Protein AF-A0A952S6U2-F1 (afdb_monomer)

Mean predicted aligned error: 9.65 Å

Radius of gyration: 24.32 Å; Cα contacts (8 Å, |Δi|>4): 212; chains: 1; bounding box: 54×36×84 Å

Foldseek 3Di:
DVVVVVVVVVVVVPPPDPPVPPPLPPKDKFADDQQFDFDVVVQPDQDKDKWKWKFWQAPQQFTDPIGTDRHDTGDSVSVNVRRRPIGTGSDDGRFMKMKMWIQGHPFGTAWIWIDGDPDIDIDGDHDPCPDD

Nearest PDB structures (foldseek):
  5t7p-assembly1_A  TM=3.049E-01  e=1.713E+00  Pisum sativum
  2x09-assembly2_B  TM=3.107E-01  e=7.575E+00  Amycolatopsis orientalis
  2vzo-assembly2_B  TM=2.596E-01  e=9.442E+00  Amycolatopsis orientalis

Secondary structure (DSSP, 8-state):
--SSSHHHHHHTTSSS--------PPPEEE---------HHHHHS--EEEEEEEEEE-TTS-EEEEEEEE-SSS-HHHHHHHHTT-EEETSPTT-EEEEEEEEETTTEEEEEEEEETTEEEEEE--------

Solvent-accessible surface area (backbone atoms only — not comparable to full-atom values): 8002 Å² total; per-residue (Å²): 130,76,76,72,64,62,64,59,61,66,64,68,69,74,80,71,77,84,70,75,75,65,79,74,68,74,65,44,78,48,74,76,88,75,86,74,74,63,57,66,71,62,65,73,34,94,49,69,51,63,36,27,33,34,29,23,27,35,91,86,27,24,62,34,78,67,41,73,77,50,53,86,71,61,59,65,64,62,50,43,63,51,42,58,76,27,36,45,42,76,60,63,62,65,45,62,36,37,41,35,44,31,37,34,50,99,59,43,64,42,35,40,37,42,34,43,97,93,45,74,50,75,45,77,41,80,61,78,77,78,83,126

pLDDT: mean 84.36, std 20.1, range [33.44, 98.56]

Structure (mmCIF, N/CA/C/O backbone):
data_AF-A0A952S6U2-F1
#
_entry.id   AF-A0A952S6U2-F1
#
loop_
_atom_site.group_PDB
_atom_site.id
_atom_site.type_symbol
_atom_site.label_atom_id
_atom_site.label_alt_id
_atom_site.label_comp_id
_atom_site.label_asym_id
_atom_site.label_entity_id
_atom_site.label_seq_id
_atom_site.pdbx_PDB_ins_code
_atom_site.Cartn_x
_atom_site.Cartn_y
_atom_site.Cartn_z
_atom_site.occupancy
_atom_site.B_iso_or_equiv
_atom_site.auth_seq_id
_atom_site.auth_comp_id
_atom_site.auth_asym_id
_atom_site.auth_atom_id
_atom_site.pdbx_PDB_model_num
ATOM 1 N N . MET A 1 1 ? -27.053 23.032 63.534 1.00 51.12 1 MET A N 1
ATOM 2 C CA . MET A 1 1 ? -27.119 21.614 63.097 1.00 51.12 1 MET A CA 1
ATOM 3 C C . MET A 1 1 ? -27.606 21.382 61.657 1.00 51.12 1 MET A C 1
ATOM 5 O O . MET A 1 1 ? -27.538 20.248 61.218 1.00 51.12 1 MET A O 1
ATOM 9 N N . LYS A 1 2 ? -28.038 22.393 60.879 1.00 45.06 2 LYS A N 1
ATOM 10 C CA . LYS A 1 2 ? -28.369 22.216 59.442 1.00 45.06 2 LYS A CA 1
ATOM 11 C C . LYS A 1 2 ? -27.196 22.473 58.481 1.00 45.06 2 LYS A C 1
ATOM 13 O O . LYS A 1 2 ? -27.181 21.936 57.384 1.00 45.06 2 LYS A O 1
ATOM 18 N N . HIS A 1 3 ? -26.183 23.229 58.907 1.00 42.03 3 HIS A N 1
ATOM 19 C CA . HIS A 1 3 ? -25.036 23.590 58.059 1.00 42.03 3 HIS A CA 1
ATOM 20 C C . HIS A 1 3 ? -23.910 22.546 58.027 1.00 42.03 3 HIS A C 1
ATOM 22 O O . HIS A 1 3 ? -23.043 22.622 57.167 1.00 42.03 3 HIS A O 1
ATOM 28 N N . LEU A 1 4 ? -23.935 21.551 58.922 1.00 42.84 4 LEU A N 1
ATOM 29 C CA . LEU A 1 4 ? -22.893 20.518 59.000 1.00 42.84 4 LEU A CA 1
ATOM 30 C C . LEU A 1 4 ? -23.140 19.340 58.035 1.00 42.84 4 LEU A C 1
ATOM 32 O O . LEU A 1 4 ? -22.226 18.585 57.738 1.00 42.84 4 LEU A O 1
ATOM 36 N N . ILE A 1 5 ? -24.367 19.201 57.519 1.00 47.66 5 ILE A N 1
ATOM 37 C CA . ILE A 1 5 ? -24.771 18.079 56.654 1.00 47.66 5 ILE A CA 1
ATOM 38 C C . ILE A 1 5 ? -24.478 18.375 55.169 1.00 47.66 5 ILE A C 1
ATOM 40 O O . ILE A 1 5 ? -24.245 17.454 54.393 1.00 47.66 5 ILE A O 1
ATOM 44 N N . LEU A 1 6 ? -24.399 19.652 54.767 1.00 43.22 6 LEU A N 1
ATOM 45 C CA . LEU A 1 6 ? -24.146 20.029 53.367 1.00 43.22 6 LEU A CA 1
ATOM 46 C C . LEU A 1 6 ? -22.688 19.811 52.920 1.00 43.22 6 LEU A C 1
ATOM 48 O O . LEU A 1 6 ? -22.446 19.543 51.747 1.00 43.22 6 LEU A O 1
ATOM 52 N N . ALA A 1 7 ? -21.718 19.901 53.834 1.00 42.50 7 ALA A N 1
ATOM 53 C CA . ALA A 1 7 ? -20.295 19.806 53.492 1.00 42.50 7 ALA A CA 1
ATOM 54 C C . ALA A 1 7 ? -19.844 18.376 53.131 1.00 42.50 7 ALA A C 1
ATOM 56 O O . ALA A 1 7 ? -18.872 18.202 52.401 1.00 42.50 7 ALA A O 1
ATOM 57 N N . ILE A 1 8 ? -20.564 17.352 53.600 1.00 45.84 8 ILE A N 1
ATOM 58 C CA . ILE A 1 8 ? -20.204 15.943 53.375 1.00 45.84 8 ILE A CA 1
ATOM 59 C C . ILE A 1 8 ? -20.632 15.476 51.973 1.00 45.84 8 ILE A C 1
ATOM 61 O O . ILE A 1 8 ? -19.949 14.663 51.357 1.00 45.84 8 ILE A O 1
ATOM 65 N N . ILE A 1 9 ? -21.709 16.040 51.416 1.00 49.16 9 ILE A N 1
ATOM 66 C CA . ILE A 1 9 ? -22.221 15.655 50.089 1.00 49.16 9 ILE A CA 1
ATOM 67 C C . ILE A 1 9 ? -21.327 16.200 48.961 1.00 49.16 9 ILE A C 1
ATOM 69 O O . ILE A 1 9 ? -21.183 15.553 47.927 1.00 49.16 9 ILE A O 1
ATOM 73 N N . VAL A 1 10 ? -20.656 17.338 49.167 1.00 45.59 10 VAL A N 1
ATOM 74 C CA . VAL A 1 10 ? -19.770 17.930 48.146 1.00 45.59 10 VAL A CA 1
ATOM 75 C C . VAL A 1 10 ? -18.474 17.125 47.963 1.00 45.59 10 VAL A C 1
ATOM 77 O O . VAL A 1 10 ? -17.956 17.059 46.853 1.00 45.59 10 VAL A O 1
ATOM 80 N N . PHE A 1 11 ? -17.983 16.431 48.994 1.00 42.16 11 PHE A N 1
ATOM 81 C CA . PHE A 1 11 ? -16.783 15.587 48.870 1.00 42.16 11 PHE A CA 1
ATOM 82 C C . PHE A 1 11 ? -17.048 14.201 48.264 1.00 42.16 11 PHE A C 1
ATOM 84 O O . PHE A 1 11 ? -16.119 13.567 47.768 1.00 42.16 11 PHE A O 1
ATOM 91 N N . MET A 1 12 ? -18.300 13.737 48.237 1.00 42.34 12 MET A N 1
ATOM 92 C CA . MET A 1 12 ? -18.644 12.423 47.676 1.00 42.34 12 MET A CA 1
ATOM 93 C C . MET A 1 12 ? -18.833 12.439 46.148 1.00 42.34 12 MET A C 1
ATOM 95 O O . MET A 1 12 ? -18.964 11.384 45.536 1.00 42.34 12 MET A O 1
ATOM 99 N N . ALA A 1 13 ? -18.794 13.618 45.516 1.00 46.19 13 ALA A N 1
ATOM 100 C CA . ALA A 1 13 ? -18.900 13.782 44.063 1.00 46.19 13 ALA A CA 1
ATOM 101 C C . ALA A 1 13 ? -17.539 13.829 43.329 1.00 46.19 13 ALA A C 1
ATOM 103 O O . ALA A 1 13 ? -17.510 13.995 42.115 1.00 46.19 13 ALA A O 1
ATOM 104 N N . MET A 1 14 ? -16.414 13.672 44.039 1.00 46.34 14 MET A N 1
ATOM 105 C CA . MET A 1 14 ? -15.052 13.660 43.468 1.00 46.34 14 MET A CA 1
ATOM 106 C C . MET A 1 14 ? -14.354 12.292 43.591 1.00 46.34 14 MET A C 1
ATOM 108 O O . MET A 1 14 ? -13.131 12.212 43.604 1.00 46.34 14 MET A O 1
ATOM 112 N N . ALA A 1 15 ? -15.117 11.201 43.691 1.00 50.88 15 ALA A N 1
ATOM 113 C CA . ALA A 1 15 ? -14.581 9.834 43.783 1.00 50.88 15 ALA A CA 1
ATOM 114 C C . ALA A 1 15 ? -15.007 8.922 42.614 1.00 50.88 15 ALA A C 1
ATOM 116 O O . ALA A 1 15 ? -14.973 7.700 42.727 1.00 50.88 15 ALA A O 1
ATOM 117 N N . ILE A 1 16 ? -15.419 9.507 41.490 1.00 53.34 16 ILE A N 1
ATOM 118 C CA . ILE A 1 16 ? -15.772 8.816 40.243 1.00 53.34 16 ILE A CA 1
ATOM 119 C C . ILE A 1 16 ? -15.293 9.792 39.155 1.00 53.34 16 ILE A C 1
ATOM 121 O O . ILE A 1 16 ? -15.786 10.908 39.098 1.00 53.34 16 ILE A O 1
ATOM 125 N N . SER A 1 17 ? -14.229 9.596 38.388 1.00 50.12 17 SER A N 1
ATOM 126 C CA . SER A 1 17 ? -13.784 8.393 37.712 1.00 50.12 17 SER A CA 1
ATOM 127 C C . SER A 1 17 ? -12.266 8.465 37.549 1.00 50.12 17 SER A C 1
ATOM 129 O O . SER A 1 17 ? -11.763 9.129 36.645 1.00 50.12 17 SER A O 1
ATOM 131 N N . LEU A 1 18 ? -11.513 7.752 38.383 1.00 47.19 18 LEU A N 1
ATOM 132 C CA . LEU A 1 18 ? -10.242 7.215 37.908 1.00 47.19 18 LEU A CA 1
ATOM 133 C C . LEU A 1 18 ? -10.588 5.872 37.262 1.00 47.19 18 LEU A C 1
ATOM 135 O O . LEU A 1 18 ? -10.320 4.807 37.812 1.00 47.19 18 LEU A O 1
ATOM 139 N N . GLU A 1 19 ? -11.291 5.926 36.126 1.00 57.47 19 GLU A N 1
ATOM 140 C CA . GLU A 1 19 ? -11.303 4.799 35.204 1.00 57.47 19 GLU A CA 1
ATOM 141 C C . GLU A 1 19 ? -9.839 4.570 34.877 1.00 57.47 19 GLU A C 1
ATOM 143 O O . GLU A 1 19 ? -9.202 5.380 34.203 1.00 57.47 19 GLU A O 1
ATOM 148 N N . ALA A 1 20 ? -9.279 3.521 35.474 1.00 53.97 20 ALA A N 1
ATOM 149 C CA . ALA A 1 20 ? -7.995 2.994 35.093 1.00 53.97 20 ALA A CA 1
ATOM 150 C C . ALA A 1 20 ? -8.071 2.802 33.580 1.00 53.97 20 ALA A C 1
ATOM 152 O O . ALA A 1 20 ? -8.705 1.859 33.106 1.00 53.97 20 ALA A O 1
ATOM 153 N N . GLN A 1 21 ? -7.499 3.743 32.826 1.00 50.94 21 GLN A N 1
ATOM 154 C CA . GLN A 1 21 ? -7.248 3.570 31.410 1.00 50.94 21 GLN A CA 1
ATOM 155 C C . GLN A 1 21 ? -6.310 2.374 31.359 1.00 50.94 21 GLN A C 1
ATOM 157 O O . GLN A 1 21 ? -5.103 2.505 31.565 1.00 50.94 21 GLN A O 1
ATOM 162 N N . SER A 1 22 ? -6.892 1.180 31.215 1.00 59.56 22 SER A N 1
ATOM 163 C CA . SER A 1 22 ? -6.145 -0.040 30.962 1.00 59.56 22 SER A CA 1
ATOM 164 C C . SER A 1 22 ? -5.179 0.310 29.843 1.00 59.56 22 SER A C 1
ATOM 166 O O . SER A 1 22 ? -5.659 0.894 28.867 1.00 59.56 22 SER A O 1
ATOM 168 N N . PRO A 1 23 ? -3.868 0.048 29.977 1.00 54.72 23 PRO A N 1
ATOM 169 C CA . PRO A 1 23 ? -2.900 0.465 28.977 1.00 54.72 23 PRO A CA 1
ATOM 170 C C . PRO A 1 23 ? -3.398 -0.024 27.625 1.00 54.72 23 PRO A C 1
ATOM 172 O O . PRO A 1 23 ? -3.452 -1.232 27.381 1.00 54.72 23 PRO A O 1
ATOM 175 N N . THR A 1 24 ? -3.870 0.913 26.799 1.00 61.81 24 THR A N 1
ATOM 176 C CA . THR A 1 24 ? -4.430 0.607 25.491 1.00 61.81 24 THR A CA 1
ATOM 177 C C . THR A 1 24 ? -3.289 -0.015 24.724 1.00 61.81 24 THR A C 1
ATOM 179 O O . THR A 1 24 ? -2.326 0.669 24.376 1.00 61.81 24 THR A O 1
ATOM 182 N N . LYS A 1 25 ? -3.334 -1.342 24.583 1.00 73.62 25 LYS A N 1
ATOM 183 C CA . LYS A 1 25 ? -2.267 -2.119 23.965 1.00 73.62 25 LYS A CA 1
ATOM 184 C C . LYS A 1 25 ? -1.980 -1.472 22.615 1.00 73.62 25 LYS A C 1
ATOM 186 O O . LYS A 1 25 ? -2.888 -1.381 21.791 1.00 73.62 25 LYS A O 1
ATOM 191 N N . SER A 1 26 ? -0.765 -0.951 22.438 1.00 85.00 26 SER A N 1
ATOM 192 C CA . SER A 1 26 ? -0.416 -0.212 21.228 1.00 85.00 26 SER A CA 1
ATOM 193 C C . SER A 1 26 ? -0.723 -1.075 20.005 1.00 85.00 26 SER A C 1
ATOM 195 O O . SER A 1 26 ? -0.448 -2.281 20.038 1.00 85.00 26 SER A O 1
ATOM 197 N N . PRO A 1 27 ? -1.315 -0.494 18.952 1.00 91.19 27 PRO A N 1
ATOM 198 C CA . PRO A 1 27 ? -1.640 -1.257 17.764 1.00 91.19 27 PRO A CA 1
ATOM 199 C C . PRO A 1 27 ? -0.374 -1.885 17.176 1.00 91.19 27 PRO A C 1
ATOM 201 O O . PRO A 1 27 ? 0.692 -1.268 17.148 1.00 91.19 27 PRO A O 1
ATOM 204 N N . LEU A 1 28 ? -0.502 -3.123 16.708 1.00 93.31 28 LEU A N 1
ATOM 205 C CA . LEU A 1 28 ? 0.581 -3.908 16.132 1.00 93.31 28 LEU A CA 1
ATOM 206 C C . LEU A 1 28 ? 0.306 -4.135 14.647 1.00 93.31 28 LEU A C 1
ATOM 208 O O . LEU A 1 28 ? -0.723 -4.694 14.271 1.00 93.31 28 LEU A O 1
ATOM 212 N N . VAL A 1 29 ? 1.257 -3.736 13.808 1.00 95.06 29 VAL A N 1
ATOM 213 C CA . VAL A 1 29 ? 1.170 -3.848 12.349 1.00 95.06 29 VAL A CA 1
ATOM 214 C C . VAL A 1 29 ? 2.214 -4.852 11.871 1.00 95.06 29 VAL A C 1
ATOM 216 O O . VAL A 1 29 ? 3.401 -4.553 11.787 1.00 95.06 29 VAL A O 1
ATOM 219 N N . LEU A 1 30 ? 1.760 -6.073 11.590 1.00 96.06 30 LEU A N 1
ATOM 220 C CA . LEU A 1 30 ? 2.574 -7.162 11.054 1.00 96.06 30 LEU A CA 1
ATOM 221 C C . LEU A 1 30 ? 2.449 -7.153 9.536 1.00 96.06 30 LEU A C 1
ATOM 223 O O . LEU A 1 30 ? 1.420 -7.546 8.982 1.00 96.06 30 LEU A O 1
ATOM 227 N N . THR A 1 31 ? 3.481 -6.656 8.869 1.00 94.56 31 THR A N 1
ATOM 228 C CA . THR A 1 31 ? 3.467 -6.421 7.423 1.00 94.56 31 THR A CA 1
ATOM 229 C C . THR A 1 31 ? 4.770 -6.876 6.799 1.00 94.56 31 THR A C 1
ATOM 231 O O . THR A 1 31 ? 5.802 -6.971 7.463 1.00 94.56 31 THR A O 1
ATOM 234 N N . SER A 1 32 ? 4.704 -7.162 5.509 1.00 91.69 32 SER A N 1
ATOM 235 C CA . SER A 1 32 ? 5.855 -7.386 4.646 1.00 91.69 32 SER A CA 1
ATOM 236 C C . SER A 1 32 ? 5.833 -6.358 3.524 1.00 91.69 32 SER A C 1
ATOM 238 O O . SER A 1 32 ? 4.773 -5.873 3.131 1.00 91.69 32 SER A O 1
ATOM 240 N N . VAL A 1 33 ? 7.005 -6.027 2.993 1.00 89.38 33 VAL A N 1
ATOM 241 C CA . VAL A 1 33 ? 7.096 -5.185 1.800 1.00 89.38 33 VAL A CA 1
ATOM 242 C C . VAL A 1 33 ? 6.495 -5.933 0.606 1.00 89.38 33 VAL A C 1
ATOM 244 O O . VAL A 1 33 ? 6.846 -7.086 0.358 1.00 89.38 33 VAL A O 1
ATOM 247 N N . CYS A 1 34 ? 5.614 -5.268 -0.143 1.00 88.56 34 CYS A N 1
ATOM 248 C CA . CYS A 1 34 ? 5.091 -5.777 -1.409 1.00 88.56 34 CYS A CA 1
ATOM 249 C C . CYS A 1 34 ? 6.028 -5.396 -2.558 1.00 88.56 34 CYS A C 1
ATOM 251 O O . CYS A 1 34 ? 6.078 -4.234 -2.958 1.00 88.56 34 CYS A O 1
ATOM 253 N N . PHE A 1 35 ? 6.751 -6.371 -3.107 1.00 90.06 35 PHE A N 1
ATOM 254 C CA . PHE A 1 35 ? 7.501 -6.197 -4.352 1.00 90.06 35 PHE A CA 1
ATOM 255 C C . PHE A 1 35 ? 6.575 -6.482 -5.535 1.00 90.06 35 PHE A C 1
ATOM 257 O O . PHE A 1 35 ? 6.503 -7.606 -6.023 1.00 90.06 35 PHE A O 1
ATOM 264 N N . LEU A 1 36 ? 5.815 -5.467 -5.938 1.00 92.56 36 LEU A N 1
ATOM 265 C CA . LEU A 1 36 ? 4.847 -5.571 -7.029 1.00 92.56 36 LEU A CA 1
ATOM 266 C C . LEU A 1 36 ? 5.592 -5.607 -8.367 1.00 92.56 36 LEU A C 1
ATOM 268 O O . LEU A 1 36 ? 6.536 -4.834 -8.568 1.00 92.56 36 LEU A O 1
ATOM 272 N N . ASP A 1 37 ? 5.194 -6.503 -9.268 1.00 91.19 37 ASP A N 1
ATOM 273 C CA . ASP A 1 37 ? 5.812 -6.553 -10.588 1.00 91.19 37 ASP A CA 1
ATOM 274 C C . ASP A 1 37 ? 5.371 -5.352 -11.431 1.00 91.19 37 ASP A C 1
ATOM 276 O O . ASP A 1 37 ? 4.267 -4.827 -11.289 1.00 91.19 37 ASP A O 1
ATOM 280 N N . LEU A 1 38 ? 6.270 -4.895 -12.295 1.00 92.25 38 LEU A N 1
ATOM 281 C CA . LEU A 1 38 ? 6.024 -3.792 -13.215 1.00 92.25 38 LEU A CA 1
ATOM 282 C C . LEU A 1 38 ? 6.307 -4.261 -14.632 1.00 92.25 38 LEU A C 1
ATOM 284 O O . LEU A 1 38 ? 7.263 -5.000 -14.874 1.00 92.25 38 LEU A O 1
ATOM 288 N N . ALA A 1 39 ? 5.534 -3.758 -15.588 1.00 92.62 39 ALA A N 1
ATOM 289 C CA . ALA A 1 39 ? 5.816 -4.003 -16.992 1.00 92.62 39 ALA A CA 1
ATOM 290 C C . ALA A 1 39 ? 7.219 -3.488 -17.369 1.00 92.62 39 ALA A C 1
ATOM 292 O O . ALA A 1 39 ? 7.650 -2.428 -16.907 1.00 92.62 39 ALA A O 1
ATOM 293 N N . ASP A 1 40 ? 7.927 -4.199 -18.249 1.00 91.62 40 ASP A N 1
ATOM 294 C CA . ASP A 1 40 ? 9.330 -3.895 -18.572 1.00 91.62 40 ASP A CA 1
ATOM 295 C C . ASP A 1 40 ? 9.539 -2.475 -19.104 1.00 91.62 40 ASP A C 1
ATOM 297 O O . ASP A 1 40 ? 10.497 -1.801 -18.727 1.00 91.62 40 ASP A O 1
ATOM 301 N N . HIS A 1 41 ? 8.602 -1.970 -19.909 1.00 90.94 41 HIS A N 1
ATOM 302 C CA . HIS A 1 41 ? 8.656 -0.595 -20.405 1.00 90.94 41 HIS A CA 1
ATOM 303 C C . HIS A 1 41 ? 8.565 0.441 -19.271 1.00 90.94 41 HIS A C 1
ATOM 305 O O . HIS A 1 41 ? 9.153 1.511 -19.377 1.00 90.94 41 HIS A O 1
ATOM 311 N N . THR A 1 42 ? 7.863 0.129 -18.174 1.00 90.81 42 THR A N 1
ATOM 312 C CA . THR A 1 42 ? 7.794 0.984 -16.978 1.00 90.81 42 THR A CA 1
ATOM 313 C C . THR A 1 42 ? 9.118 0.939 -16.219 1.00 90.81 42 THR A C 1
ATOM 315 O O . THR A 1 42 ? 9.631 1.985 -15.831 1.00 90.81 42 THR A O 1
ATOM 318 N N . LYS A 1 43 ? 9.715 -0.254 -16.068 1.00 90.56 43 LYS A N 1
ATOM 319 C CA . LYS A 1 43 ? 11.023 -0.435 -15.413 1.00 90.56 43 LYS A CA 1
ATOM 320 C C . LYS A 1 43 ? 12.150 0.311 -16.139 1.00 90.56 43 LYS A C 1
ATOM 322 O O . LYS A 1 43 ? 13.036 0.846 -15.481 1.00 90.56 43 LYS A O 1
ATOM 327 N N . GLN A 1 44 ? 12.110 0.339 -17.472 1.00 91.31 44 GLN A N 1
ATOM 328 C CA . GLN A 1 44 ? 13.103 1.003 -18.328 1.00 91.31 44 GLN A CA 1
ATOM 329 C C . GLN A 1 44 ? 12.847 2.507 -18.506 1.00 91.31 44 GLN A C 1
ATOM 331 O O . GLN A 1 44 ? 13.730 3.238 -18.956 1.00 91.31 44 GLN A O 1
ATOM 336 N N . ALA A 1 45 ? 11.644 2.986 -18.185 1.00 92.12 45 ALA A N 1
ATOM 337 C CA . ALA A 1 45 ? 11.325 4.398 -18.283 1.00 92.12 45 ALA A CA 1
ATOM 338 C C . ALA A 1 45 ? 11.949 5.169 -17.113 1.00 92.12 45 ALA A C 1
ATOM 340 O O . ALA A 1 45 ? 11.867 4.754 -15.956 1.00 92.12 45 ALA A O 1
ATOM 341 N N . ASN A 1 46 ? 12.514 6.344 -17.401 1.00 95.38 46 ASN A N 1
ATOM 342 C CA . ASN A 1 46 ? 13.034 7.255 -16.382 1.00 95.38 46 ASN A CA 1
ATOM 343 C C . ASN A 1 46 ? 11.894 7.961 -15.628 1.00 95.38 46 ASN A C 1
ATOM 345 O O . ASN A 1 46 ? 11.662 9.158 -15.798 1.00 95.38 46 ASN A O 1
ATOM 349 N N . ILE A 1 47 ? 11.140 7.198 -14.840 1.00 94.12 47 ILE A N 1
ATOM 350 C CA . ILE A 1 47 ? 9.981 7.685 -14.097 1.00 94.12 47 ILE A CA 1
ATOM 351 C C . ILE A 1 47 ? 10.176 7.529 -12.588 1.00 94.12 47 ILE A C 1
ATOM 353 O O . ILE A 1 47 ? 11.046 6.827 -12.079 1.00 94.12 47 ILE A O 1
ATOM 357 N N . THR A 1 48 ? 9.368 8.251 -11.834 1.00 96.00 48 THR A N 1
ATOM 358 C CA . THR A 1 48 ? 9.219 8.090 -10.389 1.00 96.00 48 THR A CA 1
ATOM 359 C C . THR A 1 48 ? 7.747 8.269 -10.111 1.00 96.00 48 THR A C 1
ATOM 361 O O . THR A 1 48 ? 7.134 9.204 -10.631 1.00 96.00 48 THR A O 1
ATOM 364 N N . PHE A 1 49 ? 7.165 7.357 -9.349 1.00 96.44 49 PHE A N 1
ATOM 365 C CA . PHE A 1 49 ? 5.738 7.388 -9.087 1.00 96.44 49 PHE A CA 1
ATOM 366 C C . PHE A 1 49 ? 5.417 6.810 -7.716 1.00 96.44 49 PHE A C 1
ATOM 368 O O . PHE A 1 49 ? 6.215 6.092 -7.110 1.00 9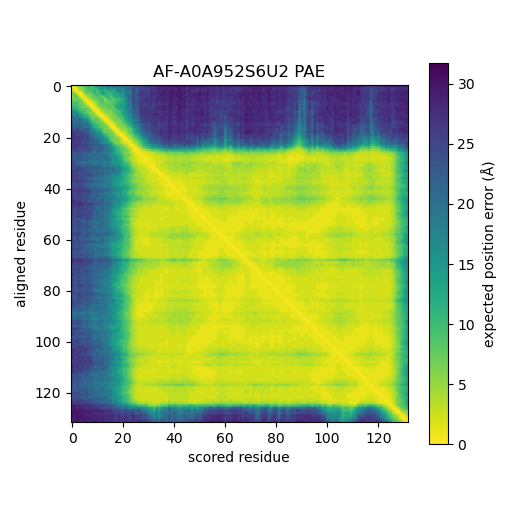6.44 49 PHE A O 1
ATOM 375 N N . THR A 1 50 ? 4.212 7.129 -7.264 1.00 97.31 50 THR A N 1
ATOM 376 C CA . THR A 1 50 ? 3.603 6.545 -6.081 1.00 97.31 50 THR A CA 1
ATOM 377 C C . THR A 1 50 ? 2.235 6.027 -6.478 1.00 97.31 50 THR A C 1
ATOM 379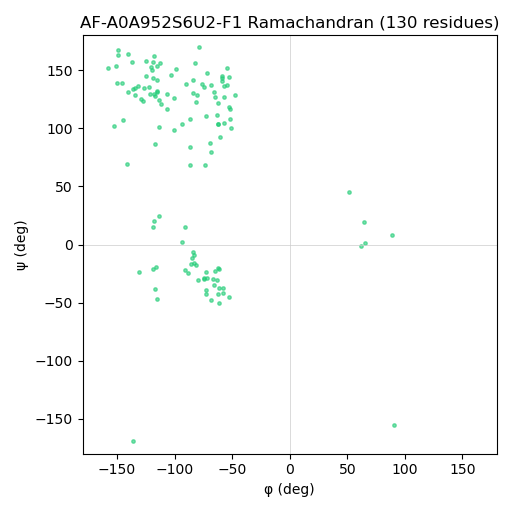 O O . THR A 1 50 ? 1.418 6.800 -6.980 1.00 97.31 50 THR A O 1
ATOM 382 N N . ASP A 1 51 ? 2.002 4.740 -6.241 1.00 97.44 51 ASP A N 1
ATOM 383 C CA . ASP A 1 51 ? 0.689 4.129 -6.399 1.00 97.44 51 ASP A CA 1
ATOM 384 C C . ASP A 1 51 ? 0.025 3.990 -5.023 1.00 97.44 51 ASP A C 1
ATOM 386 O O . ASP A 1 51 ? 0.602 3.436 -4.083 1.00 97.44 51 ASP A O 1
ATOM 390 N N . SER A 1 52 ? -1.192 4.523 -4.899 1.00 98.12 52 SER A N 1
ATOM 391 C CA . SER A 1 52 ? -1.941 4.595 -3.641 1.00 98.12 52 SER A CA 1
ATOM 392 C C . SER A 1 52 ? -3.219 3.764 -3.683 1.00 98.12 52 SER A C 1
ATOM 394 O O . SER A 1 52 ? -4.067 3.916 -4.575 1.00 98.12 52 SER A O 1
ATOM 396 N N . TYR A 1 53 ? -3.408 2.979 -2.629 1.00 98.50 53 TYR A N 1
ATOM 397 C CA . TYR A 1 53 ? -4.555 2.111 -2.408 1.00 98.50 53 TYR A CA 1
ATOM 398 C C . TYR A 1 53 ? -5.216 2.422 -1.073 1.00 98.50 53 TYR A C 1
ATOM 400 O O . TYR A 1 53 ? -4.605 2.969 -0.156 1.00 98.50 53 TYR A O 1
ATOM 408 N N . SER A 1 54 ? -6.480 2.040 -0.959 1.00 98.44 54 SER A N 1
ATOM 409 C CA . SER A 1 54 ? -7.214 2.001 0.299 1.00 98.44 54 SER A CA 1
ATOM 410 C C . SER A 1 54 ? -7.682 0.583 0.585 1.00 98.44 54 SER A C 1
ATOM 412 O O . SER A 1 54 ? -7.930 -0.183 -0.342 1.00 98.44 54 SER A O 1
ATOM 414 N N . PHE A 1 55 ? -7.808 0.238 1.859 1.00 98.50 55 PHE A N 1
ATOM 415 C CA . PHE A 1 55 ? -8.391 -1.023 2.309 1.00 98.50 55 PHE A CA 1
ATOM 416 C C . PHE A 1 55 ? -9.076 -0.817 3.659 1.00 98.50 55 PHE A C 1
ATOM 418 O O . PHE A 1 55 ? -8.890 0.208 4.321 1.00 98.50 55 PHE A O 1
ATOM 425 N N . LYS A 1 56 ? -9.877 -1.791 4.077 1.00 98.31 56 LYS A N 1
ATOM 426 C CA . LYS A 1 56 ? -10.449 -1.854 5.420 1.00 98.31 56 LYS A CA 1
ATOM 427 C C . LYS A 1 56 ? -9.879 -3.020 6.200 1.00 98.31 56 LYS A C 1
ATOM 429 O O . LYS A 1 56 ? -9.474 -4.022 5.619 1.00 98.31 56 LYS A O 1
ATOM 434 N N . ILE A 1 57 ? -9.912 -2.925 7.519 1.00 97.81 57 ILE A N 1
ATOM 435 C CA . ILE A 1 57 ? -9.613 -4.064 8.385 1.00 97.81 57 ILE A CA 1
ATOM 436 C C . ILE A 1 57 ? -10.859 -4.949 8.504 1.00 97.81 57 ILE 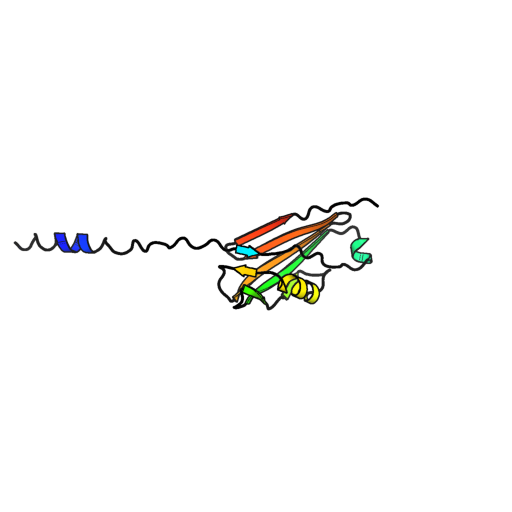A C 1
ATOM 438 O O . ILE A 1 57 ? -11.918 -4.475 8.907 1.00 97.81 57 ILE A O 1
ATOM 442 N N . GLY A 1 58 ? -10.737 -6.221 8.138 1.00 97.62 58 GLY A N 1
ATOM 443 C CA . GLY A 1 58 ? -11.751 -7.241 8.395 1.00 97.62 58 GLY A CA 1
ATOM 444 C C . GLY A 1 58 ? -11.708 -7.746 9.839 1.00 97.62 58 GLY A C 1
ATOM 445 O O . GLY A 1 58 ? -10.756 -7.487 10.575 1.00 97.62 58 GLY A O 1
ATOM 446 N N . ASP A 1 59 ? -12.711 -8.526 10.239 1.00 95.69 59 ASP A N 1
ATOM 447 C CA . ASP A 1 59 ? -12.872 -8.996 11.628 1.00 95.69 59 ASP A CA 1
ATOM 448 C C . ASP A 1 59 ? -11.720 -9.891 12.122 1.00 95.69 59 ASP A C 1
ATOM 450 O O . ASP A 1 59 ? -11.475 -10.026 13.318 1.00 95.69 59 ASP A O 1
ATOM 454 N N . ASN A 1 60 ? -10.961 -10.480 11.198 1.00 96.50 60 ASN A N 1
ATOM 455 C CA . ASN A 1 60 ? -9.775 -11.291 11.468 1.00 96.50 60 ASN A CA 1
ATOM 456 C C . ASN A 1 60 ? -8.460 -10.479 11.478 1.00 96.50 60 ASN A C 1
ATOM 458 O O . ASN A 1 60 ? -7.376 -11.066 11.416 1.00 96.50 60 ASN A O 1
ATOM 462 N N . ASN A 1 61 ? -8.544 -9.146 11.550 1.00 97.56 61 ASN A N 1
ATOM 463 C CA . ASN A 1 61 ? -7.424 -8.202 11.482 1.00 97.56 61 ASN A CA 1
ATOM 464 C C . ASN A 1 61 ? -6.674 -8.187 10.134 1.00 97.56 61 ASN A C 1
ATOM 466 O O . ASN A 1 61 ? -5.527 -7.741 10.082 1.00 97.56 61 ASN A O 1
ATOM 470 N N . GLN A 1 62 ? -7.275 -8.684 9.049 1.00 98.06 62 GLN A N 1
ATOM 471 C CA . GLN A 1 62 ? -6.666 -8.678 7.711 1.00 98.06 62 GLN A CA 1
ATOM 472 C C . GLN A 1 62 ? -7.175 -7.516 6.858 1.00 98.06 62 GLN A C 1
ATOM 474 O O . GLN A 1 62 ? -8.324 -7.099 7.021 1.00 98.06 62 GLN A O 1
ATOM 479 N N . PRO A 1 63 ? -6.371 -7.011 5.910 1.00 98.19 63 PRO A N 1
ATOM 480 C CA . PRO A 1 63 ? -6.866 -6.134 4.859 1.00 98.19 63 PRO A CA 1
ATOM 481 C C . PRO A 1 63 ? -7.996 -6.784 4.047 1.00 98.19 63 PRO A C 1
ATOM 483 O O . PRO A 1 63 ? -7.922 -7.943 3.650 1.00 98.19 63 PRO A O 1
ATOM 486 N N . THR A 1 64 ? -9.040 -6.011 3.779 1.00 98.25 64 THR A N 1
ATOM 487 C CA . THR A 1 64 ? -10.216 -6.366 2.977 1.00 98.25 64 THR A CA 1
ATOM 488 C C . THR A 1 64 ? -10.624 -5.165 2.125 1.00 98.25 64 THR A C 1
ATOM 490 O O . THR A 1 64 ? -10.191 -4.042 2.385 1.00 98.25 64 THR A O 1
ATOM 493 N N . GLU A 1 65 ? -11.460 -5.378 1.105 1.00 97.94 65 GLU A N 1
ATOM 494 C CA . GLU A 1 65 ? -11.972 -4.301 0.238 1.00 97.94 65 GLU A CA 1
ATOM 495 C C . GLU A 1 65 ? -10.869 -3.396 -0.350 1.00 97.94 65 GLU A C 1
ATOM 497 O O . GLU A 1 65 ? -10.979 -2.167 -0.326 1.00 97.94 65 GLU A O 1
ATOM 502 N N . VAL A 1 66 ? -9.790 -3.994 -0.861 1.00 98.56 66 VAL A N 1
ATOM 503 C CA . VAL A 1 66 ? -8.674 -3.246 -1.457 1.00 98.56 66 VAL A CA 1
ATOM 504 C C . VAL A 1 66 ? -9.150 -2.511 -2.713 1.00 98.56 66 VAL A C 1
ATOM 506 O O . VAL A 1 66 ? -9.744 -3.108 -3.609 1.00 98.56 66 VAL A O 1
ATOM 509 N N . LYS A 1 67 ? -8.912 -1.199 -2.771 1.00 98.38 67 LYS A N 1
ATOM 510 C CA . LYS A 1 67 ? -9.344 -0.310 -3.857 1.00 98.38 67 LYS A CA 1
ATOM 511 C C . LYS A 1 67 ? -8.228 0.643 -4.248 1.00 98.38 67 LYS A C 1
ATOM 513 O O . LYS A 1 67 ? -7.639 1.292 -3.384 1.00 98.38 67 LYS A O 1
ATOM 518 N N . ALA A 1 68 ? -7.991 0.780 -5.547 1.00 97.75 68 ALA A N 1
ATOM 519 C CA . ALA A 1 68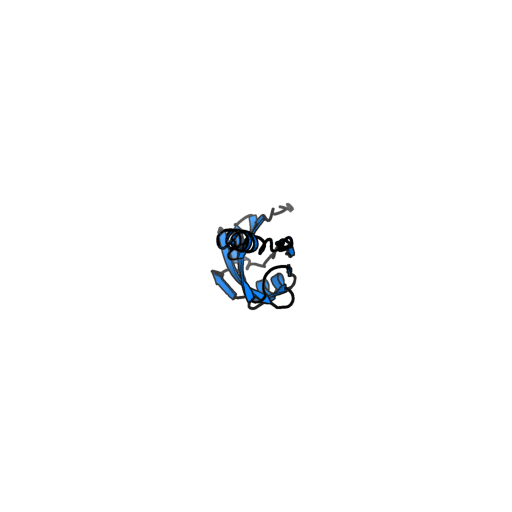 ? -7.104 1.803 -6.087 1.00 97.75 68 ALA A CA 1
ATOM 520 C C . ALA A 1 68 ? -7.712 3.206 -5.902 1.00 97.75 68 ALA A C 1
ATOM 522 O O . ALA A 1 68 ? -8.902 3.408 -6.140 1.00 97.75 68 ALA A O 1
ATOM 523 N N . PHE A 1 69 ? -6.893 4.177 -5.489 1.00 90.25 69 PHE A N 1
ATOM 524 C CA . PHE A 1 69 ? -7.275 5.597 -5.430 1.00 90.25 69 PHE A CA 1
ATOM 525 C C . PHE A 1 69 ? -6.456 6.436 -6.413 1.00 90.25 69 PHE A C 1
ATOM 527 O O . PHE A 1 69 ? -7.004 7.239 -7.166 1.00 90.25 69 PHE A O 1
ATOM 534 N N . ARG A 1 70 ? -5.136 6.233 -6.420 1.00 92.81 70 ARG A N 1
ATOM 535 C CA . ARG A 1 70 ? -4.186 6.858 -7.347 1.00 92.81 70 ARG A CA 1
ATOM 536 C C . ARG A 1 70 ? -3.139 5.825 -7.721 1.00 92.81 70 ARG A C 1
ATOM 538 O O . ARG A 1 70 ? -2.007 5.922 -7.274 1.00 92.81 70 ARG A O 1
ATOM 545 N N . ALA A 1 71 ? -3.548 4.814 -8.473 1.00 93.75 71 ALA A N 1
ATOM 546 C CA . ALA A 1 71 ? -2.647 3.784 -8.962 1.00 93.75 71 ALA A CA 1
ATOM 547 C C . ALA A 1 71 ? -2.703 3.722 -10.484 1.00 93.75 71 ALA A C 1
ATOM 549 O O . ALA A 1 71 ? -3.790 3.810 -11.062 1.00 93.75 71 ALA A O 1
ATOM 550 N N . LYS A 1 72 ? -1.537 3.634 -11.121 1.00 95.06 72 LYS A N 1
ATOM 551 C CA . LYS A 1 72 ? -1.419 3.599 -12.584 1.00 95.06 72 LYS A CA 1
ATOM 552 C C . LYS A 1 72 ? -0.536 2.472 -13.096 1.00 95.06 72 LYS A C 1
ATOM 554 O O . LYS A 1 72 ? -0.672 2.114 -14.261 1.00 95.06 72 LYS A O 1
ATOM 559 N N . PHE A 1 73 ? 0.381 1.972 -12.275 1.00 95.19 73 PHE A N 1
ATOM 560 C CA . PHE A 1 73 ? 1.470 1.114 -12.729 1.00 95.19 73 PHE A CA 1
ATOM 561 C C . PHE A 1 73 ? 1.411 -0.292 -12.141 1.00 95.19 73 PHE A C 1
ATOM 563 O O . PHE A 1 73 ? 2.009 -1.196 -12.718 1.00 95.19 73 PHE A O 1
ATOM 570 N N . THR A 1 74 ? 0.688 -0.492 -11.039 1.00 95.69 74 THR A N 1
ATOM 571 C CA . THR A 1 74 ? 0.467 -1.818 -10.451 1.00 95.69 74 THR A CA 1
ATOM 572 C C . THR A 1 74 ? -1.003 -2.226 -10.504 1.00 95.69 74 THR A C 1
ATOM 574 O O . THR A 1 74 ? -1.899 -1.379 -10.513 1.00 95.69 74 THR A O 1
ATOM 577 N N . ASP A 1 75 ? -1.258 -3.535 -10.521 1.00 95.50 75 ASP A N 1
ATOM 578 C CA . ASP A 1 75 ? -2.611 -4.090 -10.507 1.00 95.50 75 ASP A CA 1
ATOM 579 C C . ASP A 1 75 ? -3.163 -4.187 -9.075 1.00 95.50 75 ASP A C 1
ATOM 581 O O . ASP A 1 75 ? -2.456 -4.528 -8.122 1.00 95.50 75 ASP A O 1
ATOM 585 N N . VAL A 1 76 ? -4.455 -3.896 -8.907 1.00 97.12 76 VAL A N 1
ATOM 586 C CA . VAL A 1 76 ? -5.111 -3.940 -7.592 1.00 97.12 76 VAL A CA 1
ATOM 587 C C . VAL A 1 76 ? -5.192 -5.358 -7.020 1.00 97.12 76 VAL A C 1
ATOM 589 O O . VAL A 1 76 ? -5.158 -5.514 -5.800 1.00 97.12 76 VAL A O 1
ATOM 592 N N . ASN A 1 77 ? -5.275 -6.388 -7.865 1.00 97.19 77 ASN A N 1
ATOM 593 C CA . ASN A 1 77 ? -5.333 -7.783 -7.436 1.00 97.19 77 ASN A CA 1
ATOM 594 C C . ASN A 1 77 ? -3.976 -8.255 -6.914 1.00 97.19 77 ASN A C 1
ATOM 596 O O . ASN A 1 77 ? -3.934 -8.924 -5.883 1.00 97.19 77 ASN A O 1
ATOM 600 N N . ASP A 1 78 ? -2.877 -7.845 -7.553 1.00 96.50 78 ASP A N 1
ATOM 601 C CA . ASP A 1 78 ? -1.521 -8.141 -7.075 1.00 96.50 78 ASP A CA 1
ATOM 602 C C . ASP A 1 78 ? -1.283 -7.505 -5.703 1.00 96.50 78 ASP A C 1
ATOM 604 O O . ASP A 1 78 ? -0.782 -8.144 -4.772 1.00 96.50 78 ASP A O 1
ATOM 608 N N . VAL A 1 79 ? -1.730 -6.256 -5.539 1.00 97.25 79 VAL A N 1
ATOM 609 C CA . VAL A 1 79 ? -1.699 -5.571 -4.245 1.00 97.25 79 VAL A CA 1
ATOM 610 C C . VAL A 1 79 ? -2.553 -6.315 -3.227 1.00 97.25 79 VAL A C 1
ATOM 612 O O . VAL A 1 79 ? -2.060 -6.635 -2.149 1.00 97.25 79 VAL A O 1
ATOM 615 N N . ALA A 1 80 ? -3.802 -6.650 -3.551 1.00 97.81 80 ALA A N 1
ATOM 616 C CA . ALA A 1 80 ? -4.682 -7.377 -2.639 1.00 97.81 80 ALA A CA 1
ATOM 617 C C . ALA A 1 80 ? -4.092 -8.729 -2.208 1.00 97.81 80 ALA A C 1
ATOM 619 O O . ALA A 1 80 ? -4.133 -9.064 -1.022 1.00 97.81 80 ALA A O 1
ATOM 620 N N . SER A 1 81 ? -3.485 -9.463 -3.143 1.00 97.19 81 SER A N 1
ATOM 621 C CA . SER A 1 81 ? -2.805 -10.728 -2.870 1.00 97.19 81 SER A CA 1
ATOM 622 C C . SER A 1 81 ? -1.574 -10.554 -1.983 1.00 97.19 81 SER A C 1
ATOM 624 O O . SER A 1 81 ? -1.279 -11.429 -1.173 1.00 97.19 81 SER A O 1
ATOM 626 N N . CYS A 1 82 ? -0.831 -9.453 -2.104 1.00 96.38 82 CYS A N 1
ATOM 627 C CA . CYS A 1 82 ? 0.261 -9.181 -1.174 1.00 96.38 82 CYS A CA 1
ATOM 628 C C . CYS A 1 82 ? -0.272 -8.866 0.234 1.00 96.38 82 CYS A C 1
ATOM 630 O O . CYS A 1 82 ? 0.187 -9.433 1.232 1.00 96.38 82 CYS A O 1
ATOM 632 N N . LEU A 1 83 ? -1.271 -7.980 0.310 1.00 97.50 83 LEU A N 1
ATOM 633 C CA . LEU A 1 83 ? -1.845 -7.490 1.561 1.00 97.50 83 LEU A CA 1
ATOM 634 C C . LEU A 1 83 ? -2.553 -8.588 2.373 1.00 97.50 83 LEU A C 1
ATOM 636 O O . LEU A 1 83 ? -2.655 -8.461 3.592 1.00 97.50 83 LEU A O 1
ATOM 640 N N . SER A 1 84 ? -3.003 -9.687 1.758 1.00 96.69 84 SER A N 1
ATOM 641 C CA . SER A 1 84 ? -3.686 -10.787 2.467 1.00 96.69 84 SER A CA 1
ATOM 642 C C . SER A 1 84 ? -2.821 -11.463 3.543 1.00 96.69 84 SER A C 1
ATOM 644 O O . SER A 1 84 ? -3.332 -12.077 4.486 1.00 96.69 84 SER A O 1
ATOM 646 N N . ASN A 1 85 ? -1.497 -11.330 3.446 1.00 95.06 85 ASN A N 1
ATOM 647 C CA . ASN A 1 85 ? -0.560 -11.865 4.434 1.00 95.06 85 ASN A CA 1
ATOM 648 C C . ASN A 1 85 ? -0.366 -10.942 5.647 1.00 95.06 85 ASN A C 1
ATOM 650 O O . ASN A 1 85 ? 0.246 -11.343 6.635 1.00 95.06 85 ASN A O 1
ATOM 654 N N . TRP A 1 86 ? -0.887 -9.715 5.603 1.00 97.62 86 TRP A N 1
ATOM 655 C CA . TRP A 1 86 ? -0.710 -8.737 6.672 1.00 97.62 86 TRP A CA 1
ATOM 656 C C . TRP A 1 86 ? -1.701 -8.939 7.815 1.00 97.62 86 TRP A C 1
ATOM 658 O O . TRP A 1 86 ? -2.797 -9.478 7.633 1.00 97.62 86 TRP A O 1
ATOM 668 N N . ARG A 1 87 ? -1.336 -8.461 9.007 1.00 97.88 87 ARG A N 1
ATOM 669 C CA . ARG A 1 87 ? -2.225 -8.384 10.174 1.00 97.88 87 ARG A CA 1
ATOM 670 C C . ARG A 1 87 ? -2.096 -7.019 10.850 1.00 97.88 87 ARG A C 1
ATOM 672 O O . ARG A 1 87 ? -0.992 -6.596 11.179 1.00 97.88 87 ARG A O 1
ATOM 679 N N . LEU A 1 88 ? -3.225 -6.351 11.079 1.00 97.06 88 LEU A N 1
ATOM 680 C CA . LEU A 1 88 ? -3.313 -5.041 11.731 1.00 97.06 88 LEU A CA 1
ATOM 681 C C . LEU A 1 88 ? -4.104 -5.186 13.036 1.00 97.06 88 LEU A C 1
ATOM 683 O O . LEU A 1 88 ? -5.321 -5.034 13.065 1.00 97.06 88 LEU A O 1
ATOM 687 N N . ILE A 1 89 ? -3.408 -5.542 14.111 1.00 96.19 89 ILE A N 1
ATOM 688 C CA . ILE A 1 89 ? -3.996 -5.907 15.403 1.00 96.19 89 ILE A CA 1
ATOM 689 C C . ILE A 1 89 ? -4.146 -4.661 16.277 1.00 96.19 89 ILE A C 1
ATOM 691 O O . ILE A 1 89 ? -3.233 -3.843 16.368 1.00 96.19 89 ILE A O 1
ATOM 695 N N . GLY A 1 90 ? -5.275 -4.547 16.978 1.00 94.31 90 GLY A N 1
ATOM 696 C CA . GLY A 1 90 ? -5.546 -3.422 17.881 1.00 94.31 90 GLY A CA 1
ATOM 697 C C . GLY A 1 90 ? -6.211 -2.224 17.200 1.00 94.31 90 GLY A C 1
ATOM 698 O O . GLY A 1 90 ? -6.378 -1.186 17.831 1.00 94.31 90 GLY A O 1
ATOM 699 N N . PHE A 1 91 ? -6.626 -2.373 15.941 1.00 94.94 91 PHE A N 1
ATOM 700 C CA . PHE A 1 91 ? -7.489 -1.415 15.258 1.00 94.94 91 PHE A CA 1
ATOM 701 C C . PHE A 1 91 ? -8.927 -1.946 15.193 1.00 94.94 91 PHE A C 1
ATOM 703 O O . PHE A 1 91 ? -9.118 -3.153 15.030 1.00 94.94 91 PHE A O 1
ATOM 710 N N . PRO A 1 92 ? -9.948 -1.074 15.272 1.00 94.88 92 PRO A N 1
ATOM 711 C CA . PRO A 1 92 ? -11.330 -1.489 15.068 1.00 94.88 92 PRO A CA 1
ATOM 712 C C . PRO A 1 92 ? -11.542 -2.121 13.686 1.00 94.88 92 PRO A C 1
ATOM 714 O O . PRO A 1 92 ? -10.976 -1.657 12.688 1.00 94.88 92 PRO A O 1
ATOM 717 N N . ALA A 1 93 ? -12.416 -3.125 13.603 1.00 95.56 93 ALA A N 1
ATOM 718 C CA . ALA A 1 93 ? -12.909 -3.611 12.318 1.00 95.56 93 ALA A CA 1
ATOM 719 C C . ALA A 1 93 ? -13.500 -2.447 11.502 1.00 95.56 93 ALA A C 1
A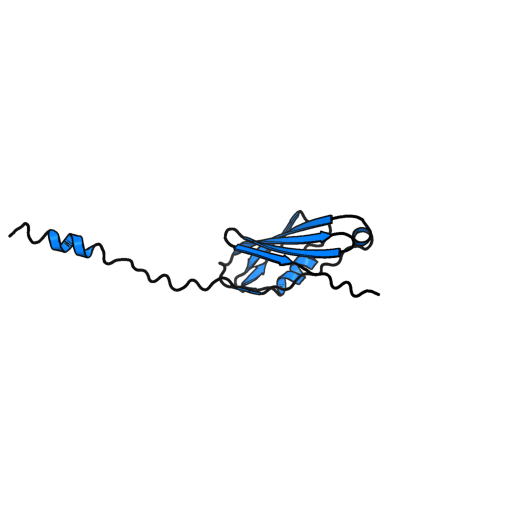TOM 721 O O . ALA A 1 93 ? -13.966 -1.447 12.048 1.00 95.56 93 ALA A O 1
ATOM 722 N N . GLN A 1 94 ? -13.449 -2.562 10.177 1.00 97.31 94 GLN A N 1
ATOM 723 C CA . GLN A 1 94 ? -13.858 -1.535 9.215 1.00 97.31 94 GLN A CA 1
ATOM 724 C C . GLN A 1 94 ? -13.020 -0.243 9.226 1.00 97.31 94 GLN A C 1
ATOM 726 O O . GLN A 1 94 ? -13.292 0.653 8.419 1.00 97.31 94 GLN A O 1
ATOM 731 N N . THR A 1 95 ? -11.975 -0.139 10.061 1.00 97.62 95 THR A N 1
ATOM 732 C CA . THR A 1 95 ? -11.032 0.989 10.001 1.00 97.62 95 THR A CA 1
ATOM 733 C C . THR A 1 95 ? -10.420 1.065 8.610 1.00 97.62 95 THR A C 1
ATOM 735 O O . THR A 1 95 ? -9.892 0.077 8.097 1.00 97.62 95 THR A O 1
ATOM 738 N N . LYS A 1 96 ? -10.504 2.249 8.000 1.00 98.12 96 LYS A N 1
ATOM 739 C CA . LYS A 1 96 ? -9.951 2.517 6.673 1.00 98.12 96 LYS A CA 1
ATOM 740 C C . LYS A 1 96 ? -8.476 2.855 6.785 1.00 98.12 96 LYS A C 1
ATOM 742 O O . LYS A 1 96 ? -8.093 3.728 7.563 1.00 98.12 96 LYS A O 1
ATOM 747 N N . PHE A 1 97 ? -7.683 2.196 5.965 1.00 98.31 97 PHE A N 1
ATOM 748 C CA . PHE A 1 97 ? -6.270 2.460 5.793 1.00 98.31 97 PHE A CA 1
ATOM 749 C C . PHE A 1 97 ? -5.979 2.867 4.360 1.00 98.31 97 PHE A C 1
ATOM 751 O O . PHE A 1 97 ? -6.707 2.524 3.427 1.00 98.31 97 PHE A O 1
ATOM 758 N N . HIS A 1 98 ? -4.869 3.572 4.216 1.00 98.12 98 HIS A N 1
ATOM 759 C CA . HIS A 1 98 ? -4.216 3.863 2.960 1.00 98.12 98 HIS A CA 1
ATOM 760 C C . HIS A 1 98 ? -2.853 3.185 2.951 1.00 98.12 98 HIS A C 1
ATOM 762 O O . HIS A 1 98 ? -2.166 3.160 3.975 1.00 98.12 98 HIS A O 1
ATOM 768 N N . VAL A 1 99 ? -2.472 2.652 1.796 1.00 98.00 99 VAL A N 1
ATOM 769 C CA . VAL A 1 99 ? -1.109 2.199 1.538 1.00 98.00 99 VAL A CA 1
ATOM 770 C C . VAL A 1 99 ? -0.589 2.855 0.270 1.00 98.00 99 VAL A C 1
ATOM 772 O O . VAL A 1 99 ? -1.299 2.939 -0.731 1.00 98.00 99 VAL A O 1
ATOM 775 N N . GLU A 1 100 ? 0.638 3.347 0.334 1.00 97.88 100 GLU A N 1
ATOM 776 C CA . GLU A 1 100 ? 1.340 3.984 -0.771 1.00 97.88 100 GLU A CA 1
ATOM 777 C C . GLU A 1 100 ? 2.629 3.222 -1.043 1.00 97.88 100 GLU A C 1
ATOM 779 O O . GLU A 1 100 ? 3.419 2.985 -0.125 1.00 97.88 100 GLU A O 1
ATOM 784 N N . PHE A 1 101 ? 2.846 2.866 -2.304 1.00 97.06 101 PHE A N 1
ATOM 785 C CA . PHE A 1 101 ? 4.070 2.232 -2.775 1.00 97.06 101 PHE A CA 1
ATOM 786 C C . PHE A 1 101 ? 4.801 3.209 -3.680 1.00 97.06 101 PHE A C 1
ATOM 788 O O . PHE A 1 101 ? 4.245 3.644 -4.688 1.00 97.06 101 PHE A O 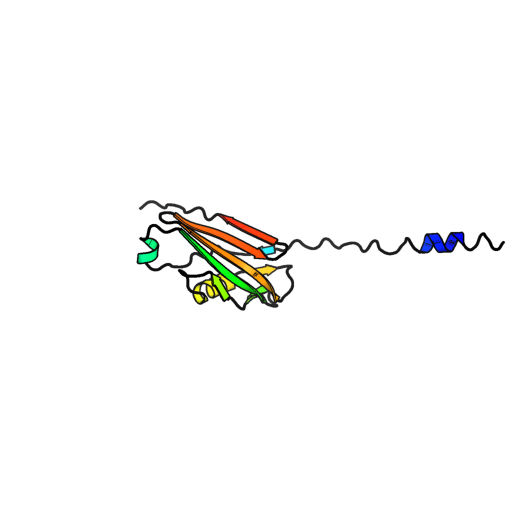1
ATOM 795 N N . SER A 1 102 ? 6.037 3.556 -3.331 1.00 96.75 102 SER A N 1
ATOM 796 C CA . SER A 1 102 ? 6.842 4.483 -4.124 1.00 96.75 102 SER A CA 1
ATOM 797 C C . SER A 1 102 ? 7.942 3.751 -4.870 1.00 96.75 102 SER A C 1
ATOM 799 O O . SER A 1 102 ? 8.736 3.008 -4.283 1.00 96.75 102 SER A O 1
ATOM 801 N N . TRP A 1 103 ? 8.015 4.022 -6.166 1.00 95.75 103 TRP A N 1
ATOM 802 C CA . TRP A 1 103 ? 9.017 3.493 -7.075 1.00 95.75 103 TRP A CA 1
ATOM 803 C C . TRP A 1 103 ? 9.836 4.629 -7.680 1.00 95.75 103 TRP A C 1
ATOM 805 O O . TRP A 1 103 ? 9.306 5.698 -7.993 1.00 95.75 103 TRP A O 1
ATOM 815 N N . ARG A 1 104 ? 11.135 4.397 -7.870 1.00 95.00 104 ARG A N 1
ATOM 816 C CA . ARG A 1 104 ? 12.037 5.331 -8.552 1.00 95.00 104 ARG A CA 1
ATOM 817 C C . ARG A 1 104 ? 12.913 4.584 -9.549 1.00 95.00 104 ARG A C 1
ATOM 819 O O . ARG A 1 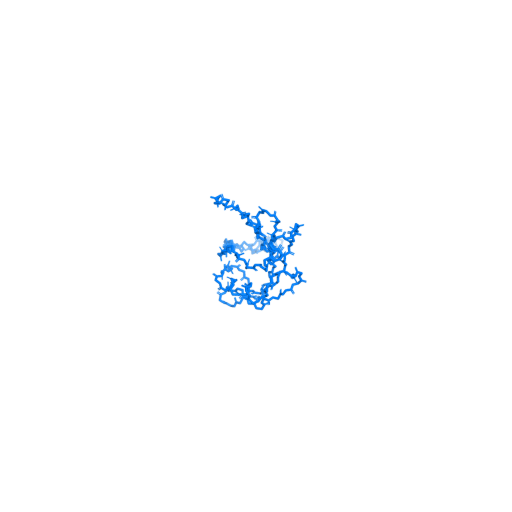104 ? 13.501 3.560 -9.199 1.00 95.00 104 ARG A O 1
ATOM 826 N N . HIS A 1 105 ? 13.044 5.132 -10.755 1.00 92.50 105 HIS A N 1
ATOM 827 C CA . HIS A 1 105 ? 13.927 4.593 -11.784 1.00 92.50 105 HIS A CA 1
ATOM 828 C C . HIS A 1 105 ? 15.356 4.403 -11.263 1.00 92.50 105 HIS A C 1
ATOM 830 O O . HIS A 1 105 ? 15.832 5.165 -10.419 1.00 92.50 105 HIS A O 1
ATOM 836 N N . SER A 1 106 ? 16.004 3.332 -11.729 1.00 90.19 106 SER A N 1
ATOM 837 C CA . SER A 1 106 ? 17.321 2.857 -11.273 1.00 90.19 106 SER A CA 1
ATOM 838 C C . SER A 1 106 ? 17.423 2.440 -9.796 1.00 90.19 106 SER A C 1
ATOM 840 O O . SER A 1 106 ? 18.485 1.992 -9.381 1.00 90.19 106 SER A O 1
ATOM 842 N N . VAL A 1 107 ? 16.350 2.553 -9.005 1.00 92.12 107 VAL A N 1
ATOM 843 C CA . VAL A 1 107 ? 16.318 2.151 -7.584 1.00 92.12 107 VAL A CA 1
ATOM 844 C C . VAL A 1 107 ? 15.327 1.018 -7.345 1.00 92.12 107 VAL A C 1
ATOM 846 O O . VAL A 1 107 ? 15.602 0.107 -6.572 1.00 92.12 107 VAL A O 1
ATOM 849 N N . GLY A 1 108 ? 14.179 1.049 -8.020 1.00 93.19 108 GLY A N 1
ATOM 850 C CA . GLY A 1 108 ? 13.079 0.130 -7.760 1.00 93.19 108 GLY A CA 1
ATOM 851 C C . GLY A 1 108 ? 12.095 0.679 -6.725 1.00 93.19 108 GLY A C 1
ATOM 852 O O . GLY A 1 108 ? 11.977 1.895 -6.526 1.00 93.19 108 GLY A O 1
ATOM 853 N N . TRP A 1 109 ? 11.382 -0.233 -6.062 1.00 94.44 109 TRP A N 1
ATOM 854 C CA . TRP A 1 109 ? 10.563 0.081 -4.892 1.00 94.44 109 TRP A CA 1
ATOM 855 C C . TRP A 1 109 ? 11.458 0.613 -3.773 1.00 94.44 109 TRP A C 1
ATOM 857 O O . TRP A 1 109 ? 12.396 -0.064 -3.365 1.00 94.44 109 TRP A O 1
ATOM 867 N N . ASN A 1 110 ? 11.185 1.827 -3.297 1.00 95.06 110 ASN A N 1
ATOM 868 C CA . ASN A 1 110 ? 12.048 2.526 -2.338 1.00 95.06 110 ASN A CA 1
ATOM 869 C C . ASN A 1 110 ? 11.362 2.829 -1.004 1.00 95.06 110 ASN A C 1
ATOM 871 O O . ASN A 1 110 ? 12.032 3.053 0.003 1.00 95.06 110 ASN A O 1
ATOM 875 N N . SER A 1 111 ? 10.033 2.847 -0.972 1.00 96.81 111 SER A N 1
ATOM 876 C CA . SER A 1 111 ? 9.296 3.029 0.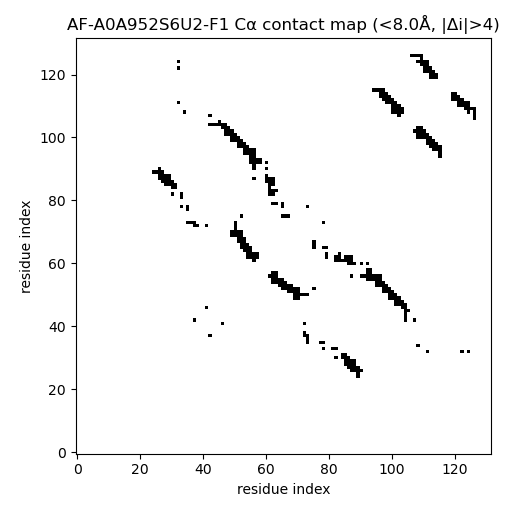268 1.00 96.81 111 SER A CA 1
ATOM 877 C C . SER A 1 111 ? 7.878 2.497 0.165 1.00 96.81 111 SER A C 1
ATOM 879 O O . SER A 1 111 ? 7.267 2.463 -0.905 1.00 96.81 111 SER A O 1
ATOM 881 N N . MET A 1 112 ? 7.366 2.098 1.322 1.00 97.06 112 MET A N 1
ATOM 882 C CA . MET A 1 112 ? 5.982 1.724 1.541 1.00 97.06 112 MET A CA 1
ATOM 883 C C . MET A 1 112 ? 5.466 2.504 2.745 1.00 97.06 112 MET A C 1
ATOM 885 O O . MET A 1 112 ? 6.064 2.451 3.820 1.00 97.06 112 MET A O 1
ATOM 889 N N . ARG A 1 113 ? 4.363 3.231 2.586 1.00 97.44 113 ARG A N 1
ATOM 890 C CA . ARG A 1 113 ? 3.712 3.960 3.678 1.00 97.44 113 ARG A CA 1
ATOM 891 C C . ARG A 1 113 ? 2.342 3.372 3.939 1.00 97.44 113 ARG A C 1
ATOM 893 O O . ARG A 1 113 ? 1.560 3.228 3.014 1.00 97.44 113 ARG A O 1
ATOM 900 N N . ILE A 1 114 ? 2.040 3.087 5.198 1.00 97.75 114 ILE A N 1
ATOM 901 C CA . ILE A 1 114 ? 0.729 2.630 5.658 1.00 97.75 114 ILE A CA 1
ATOM 902 C C . ILE A 1 114 ? 0.202 3.673 6.631 1.00 97.75 114 ILE A C 1
ATOM 904 O O . ILE A 1 114 ? 0.909 4.049 7.566 1.00 97.75 114 ILE A O 1
ATOM 908 N N . SER A 1 115 ? -1.026 4.149 6.447 1.00 97.69 115 SER A N 1
ATOM 909 C CA . SER A 1 115 ? -1.603 5.131 7.364 1.00 97.69 115 SER A CA 1
ATOM 910 C C . SER A 1 115 ? -3.119 5.072 7.478 1.00 97.69 115 SER A C 1
ATOM 912 O O . SER A 1 115 ? -3.826 4.703 6.546 1.00 97.69 115 SER A O 1
ATOM 914 N N . THR A 1 116 ? -3.613 5.517 8.623 1.00 97.56 116 THR A N 1
ATOM 915 C CA . THR A 1 116 ? -5.011 5.848 8.902 1.00 97.56 116 THR A CA 1
ATOM 916 C C . THR A 1 116 ? -5.046 7.172 9.680 1.00 97.56 116 THR A C 1
ATOM 918 O O . THR A 1 116 ? -4.029 7.858 9.767 1.00 97.56 116 THR A O 1
ATOM 921 N N . LYS A 1 117 ? -6.199 7.561 10.230 1.00 94.00 117 LYS A N 1
ATOM 922 C CA . LYS A 1 117 ? -6.395 8.846 10.919 1.00 94.00 117 LYS A CA 1
ATOM 923 C C . LYS A 1 117 ? -5.361 9.100 12.028 1.00 94.00 117 LYS A C 1
ATOM 925 O O . LYS A 1 117 ? -4.794 10.184 12.080 1.00 94.00 117 LYS A O 1
ATOM 930 N N . ASP A 1 118 ? -5.101 8.091 12.860 1.00 91.31 118 ASP A N 1
ATOM 931 C CA . ASP A 1 118 ? -4.312 8.228 14.095 1.00 91.31 118 ASP A CA 1
ATOM 932 C C . ASP A 1 118 ? -3.039 7.358 14.093 1.00 91.31 118 ASP A C 1
ATOM 934 O O . ASP A 1 118 ? -2.429 7.114 15.131 1.00 91.31 118 ASP A O 1
ATOM 938 N N . TYR A 1 119 ? -2.637 6.848 12.926 1.00 95.38 119 TYR A N 1
ATOM 939 C CA . TYR A 1 119 ? -1.459 5.994 12.791 1.00 95.38 119 TYR A CA 1
ATOM 940 C C . TYR A 1 119 ? -0.818 6.157 11.415 1.00 95.38 119 TYR A C 1
ATOM 942 O O . TYR A 1 119 ? -1.509 6.182 10.396 1.00 95.38 119 TYR A O 1
ATOM 950 N N . ALA A 1 120 ? 0.512 6.201 11.378 1.00 96.50 120 ALA A N 1
ATOM 951 C CA . ALA A 1 120 ? 1.284 6.114 10.151 1.00 96.50 120 ALA A CA 1
ATOM 952 C C . ALA A 1 120 ? 2.599 5.371 10.399 1.00 96.50 120 ALA A C 1
ATOM 954 O O . ALA A 1 120 ? 3.280 5.610 11.394 1.00 96.50 120 ALA A O 1
ATOM 955 N N . GLN A 1 121 ? 2.975 4.519 9.455 1.00 95.81 121 GLN A N 1
ATOM 956 C CA . GLN A 1 121 ? 4.271 3.861 9.401 1.00 95.81 121 GLN A CA 1
ATOM 957 C C . GLN A 1 121 ? 4.835 4.005 7.993 1.00 95.81 121 GLN A C 1
ATOM 959 O O . GLN A 1 121 ? 4.122 3.823 7.007 1.00 95.81 121 GLN A O 1
ATOM 964 N N . VAL A 1 122 ? 6.124 4.321 7.908 1.00 96.69 122 VAL A N 1
ATOM 965 C CA . VAL A 1 122 ? 6.881 4.323 6.658 1.00 96.69 122 VAL A CA 1
ATOM 966 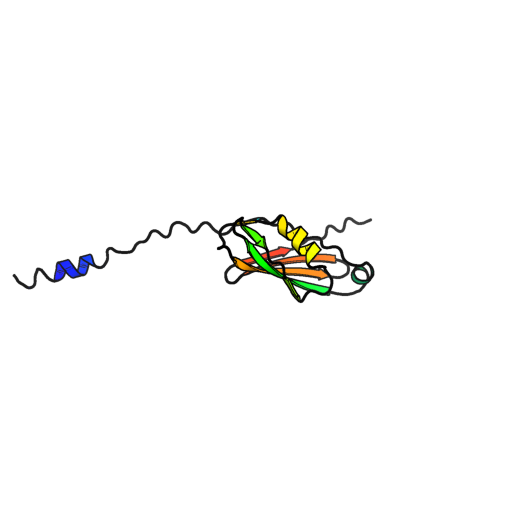C C . VAL A 1 122 ? 7.970 3.271 6.778 1.00 96.69 122 VAL A C 1
ATOM 968 O O . VAL A 1 122 ? 8.748 3.277 7.728 1.00 96.69 122 VAL A O 1
ATOM 971 N N . THR A 1 123 ? 8.027 2.383 5.801 1.00 96.00 123 THR A N 1
ATOM 972 C CA . THR A 1 123 ? 9.097 1.413 5.623 1.00 96.00 123 THR A CA 1
ATOM 973 C C . THR A 1 123 ? 9.941 1.874 4.447 1.00 96.00 123 THR A C 1
ATOM 975 O O . THR A 1 123 ? 9.442 1.962 3.326 1.00 96.00 123 THR A O 1
ATOM 978 N N . ILE A 1 124 ? 11.210 2.186 4.702 1.00 95.12 124 ILE A N 1
ATOM 979 C CA . ILE A 1 124 ? 12.190 2.442 3.646 1.00 95.12 124 ILE A CA 1
ATOM 980 C C . ILE A 1 124 ? 12.684 1.095 3.131 1.00 95.12 124 ILE A C 1
ATOM 982 O O . ILE A 1 124 ? 13.052 0.219 3.911 1.00 95.12 124 ILE A O 1
ATOM 986 N N . ILE A 1 125 ? 12.637 0.927 1.816 1.00 92.75 125 ILE A N 1
ATOM 987 C CA . ILE A 1 125 ? 13.074 -0.280 1.128 1.00 92.75 125 ILE A CA 1
ATOM 988 C C . ILE A 1 125 ? 14.461 0.036 0.591 1.00 92.75 125 ILE A C 1
ATOM 990 O O . ILE A 1 125 ? 14.615 0.711 -0.427 1.00 92.75 125 ILE A O 1
ATOM 994 N N . GLU A 1 126 ? 15.483 -0.404 1.314 1.00 81.44 126 GLU A N 1
ATOM 995 C CA . GLU A 1 126 ? 16.844 -0.341 0.805 1.00 81.44 126 GLU A CA 1
ATOM 996 C C . GLU A 1 126 ? 16.988 -1.407 -0.281 1.00 81.44 126 GLU A C 1
ATOM 998 O O . GLU A 1 126 ? 16.948 -2.610 -0.016 1.00 81.44 126 GLU A O 1
ATOM 1003 N N . SER A 1 127 ? 17.116 -0.972 -1.533 1.00 63.66 127 SER A N 1
ATOM 1004 C CA . SER A 1 127 ? 17.469 -1.867 -2.626 1.00 63.66 127 SER A CA 1
ATOM 1005 C C . SER A 1 127 ? 18.870 -2.420 -2.351 1.00 63.66 127 SER A C 1
ATOM 1007 O O . SER A 1 127 ? 19.849 -1.674 -2.440 1.00 63.66 127 SER A O 1
ATOM 1009 N N . ARG A 1 128 ? 19.001 -3.722 -2.060 1.00 50.12 128 ARG A N 1
ATOM 1010 C CA . ARG A 1 128 ? 20.265 -4.406 -2.354 1.00 50.12 128 ARG A CA 1
ATOM 1011 C C . ARG A 1 128 ? 20.440 -4.337 -3.859 1.00 50.12 128 ARG A C 1
ATOM 1013 O O . ARG A 1 128 ? 19.772 -5.045 -4.608 1.00 50.12 128 ARG A O 1
ATOM 1020 N N . VAL A 1 129 ? 21.325 -3.450 -4.292 1.00 46.72 129 VAL A N 1
ATOM 1021 C CA . VAL A 1 129 ? 21.968 -3.569 -5.592 1.00 46.72 129 VAL A CA 1
ATOM 1022 C C . VAL A 1 129 ? 22.871 -4.793 -5.472 1.00 46.72 129 VAL A C 1
ATOM 1024 O O . VAL A 1 129 ? 24.061 -4.670 -5.196 1.00 46.72 129 VAL A O 1
ATOM 1027 N N . ASP A 1 130 ? 22.298 -5.991 -5.591 1.00 43.47 130 ASP A N 1
ATOM 1028 C CA . ASP A 1 130 ? 23.097 -7.171 -5.893 1.00 43.47 130 ASP A CA 1
ATOM 1029 C C . ASP A 1 130 ? 23.556 -6.973 -7.337 1.00 43.47 130 ASP A C 1
ATOM 1031 O O . ASP A 1 130 ? 22.863 -7.317 -8.295 1.00 43.47 130 ASP A O 1
ATOM 1035 N N . GLY A 1 131 ? 24.691 -6.283 -7.466 1.00 38.38 131 GLY A N 1
ATOM 1036 C CA . GLY A 1 131 ? 25.375 -6.060 -8.723 1.00 38.38 131 GLY A CA 1
ATOM 1037 C C . GLY A 1 131 ? 25.601 -7.398 -9.411 1.00 38.38 131 GLY A C 1
ATOM 1038 O O . GLY A 1 131 ? 26.282 -8.279 -8.881 1.00 38.38 131 GLY A O 1
ATOM 1039 N N . LYS A 1 132 ? 25.010 -7.537 -10.589 1.00 33.44 132 LYS A N 1
ATOM 1040 C CA . LYS A 1 132 ? 25.456 -8.465 -11.615 1.00 33.44 132 LYS A CA 1
ATOM 1041 C C . LYS A 1 132 ? 25.705 -7.674 -12.880 1.00 33.44 132 LYS A C 1
ATOM 1043 O O . LYS A 1 132 ? 24.852 -6.814 -13.194 1.00 33.44 132 LYS A O 1
#

Sequence (132 aa):
MKHLILAIIVFMAMAISLEAQSPTKSPLVLTSVCFLDLADHTKQANITFTDSYSFKIGDNNQPTEVKAFRAKFTDVNDVASCLSNWRLIGFPAQTKFHVEFSWRHSVGWNSMRISTKDYAQVTIIESRVDGK